Protein AF-A0A060Z151-F1 (afdb_monomer)

Mean predicted aligned error: 6.65 Å

Foldseek 3Di:
DDDDPVVVVVVLLVVCVVVVHHDPVQVDWDWDWDACDPDDDDSVRTDTDTHGHPSVVVVDD

Secondary structure (DSSP, 8-state):
-PPPHHHHHHHHHHHHHHHT---TTTT-EEEEEEESSSS--SGGGEEEEEEE-HHHHTT--

Sequence (61 aa):
MRRPAGWCVTDIFNQSLSQSAVPTCFKRATIVPVPKKAKVTELNDYRPVALTSVIMKCFER

Structure (mmCIF, N/CA/C/O backbone):
data_AF-A0A060Z151-F1
#
_entry.id   AF-A0A060Z151-F1
#
loop_
_atom_site.group_PDB
_atom_site.id
_atom_site.type_symbol
_atom_site.label_atom_id
_atom_site.label_alt_id
_atom_site.label_comp_id
_atom_site.label_asym_id
_atom_site.label_entity_id
_atom_site.label_seq_id
_atom_site.pdbx_PDB_ins_code
_atom_site.Cartn_x
_atom_site.Cartn_y
_atom_site.Cartn_z
_atom_site.occupancy
_atom_site.B_iso_or_equiv
_atom_site.auth_seq_id
_atom_site.auth_comp_id
_atom_site.auth_asym_id
_atom_site.auth_atom_id
_atom_site.pdbx_PDB_model_num
ATOM 1 N N . MET A 1 1 ? -25.825 21.566 7.292 1.00 51.78 1 MET A N 1
ATOM 2 C CA . MET A 1 1 ? -24.461 22.058 7.591 1.00 51.78 1 MET A CA 1
ATOM 3 C C . MET A 1 1 ? -23.456 21.017 7.101 1.00 51.78 1 MET A C 1
ATOM 5 O O . MET A 1 1 ? -23.401 19.939 7.675 1.00 51.78 1 MET A O 1
ATOM 9 N N . ARG A 1 2 ? -22.761 21.253 5.978 1.00 61.22 2 ARG A N 1
ATOM 10 C CA . ARG A 1 2 ? -21.763 20.303 5.444 1.00 61.22 2 ARG A CA 1
ATOM 11 C C . ARG A 1 2 ? -20.442 20.524 6.184 1.00 61.22 2 ARG A C 1
ATOM 13 O O . ARG A 1 2 ? -19.934 21.640 6.175 1.00 61.22 2 ARG A O 1
ATOM 20 N N . ARG A 1 3 ? -19.928 19.494 6.864 1.00 65.06 3 ARG A N 1
ATOM 21 C CA . ARG A 1 3 ? -18.630 19.558 7.552 1.00 65.06 3 ARG A CA 1
ATOM 22 C C . ARG A 1 3 ? -17.4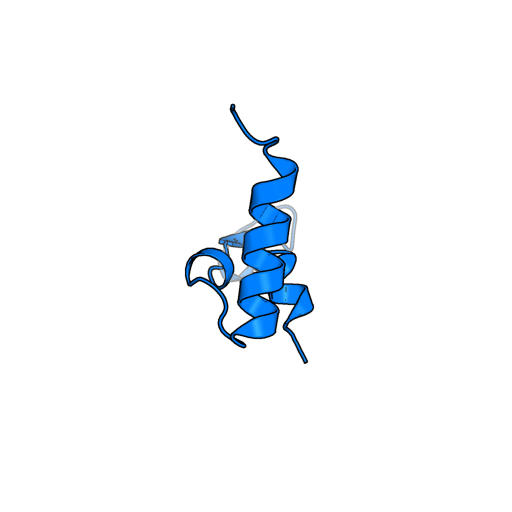89 19.598 6.518 1.00 65.06 3 ARG A C 1
ATOM 24 O O . ARG A 1 3 ? -17.619 18.944 5.482 1.00 65.06 3 ARG A O 1
ATOM 31 N N . PRO A 1 4 ? -16.391 20.336 6.766 1.00 68.38 4 PRO A N 1
ATOM 32 C CA . PRO A 1 4 ? -15.233 20.351 5.875 1.00 68.38 4 PRO A CA 1
ATOM 33 C C . PRO A 1 4 ? -14.634 18.947 5.727 1.00 68.38 4 PRO A C 1
ATOM 35 O O . PRO A 1 4 ? -14.528 18.210 6.707 1.00 68.38 4 PRO A O 1
ATOM 38 N N . ALA A 1 5 ? -14.189 18.587 4.522 1.00 61.28 5 ALA A N 1
ATOM 39 C CA . ALA A 1 5 ? -13.639 17.257 4.232 1.00 61.28 5 ALA A CA 1
ATOM 40 C C . ALA A 1 5 ? -12.441 16.875 5.128 1.00 61.28 5 ALA A C 1
ATOM 42 O O . ALA A 1 5 ? -12.271 15.703 5.459 1.00 61.28 5 ALA A O 1
ATOM 43 N N . GLY A 1 6 ? -11.655 17.859 5.584 1.00 64.12 6 GLY A N 1
ATOM 44 C CA . GLY A 1 6 ? -10.520 17.628 6.484 1.00 64.12 6 GLY A CA 1
ATOM 45 C C . GLY A 1 6 ? -10.906 17.066 7.856 1.00 64.12 6 GLY A C 1
ATOM 46 O O . GLY A 1 6 ? -10.105 16.376 8.473 1.00 64.12 6 GLY A O 1
ATOM 47 N N . TRP A 1 7 ? -12.134 17.299 8.326 1.00 73.50 7 TRP A N 1
ATOM 48 C CA . TRP A 1 7 ? -12.570 16.820 9.644 1.00 73.50 7 TRP A CA 1
ATOM 49 C C . TRP A 1 7 ? -12.899 15.325 9.622 1.00 73.50 7 TRP A C 1
ATOM 51 O O . TRP A 1 7 ? -12.684 14.630 10.606 1.00 73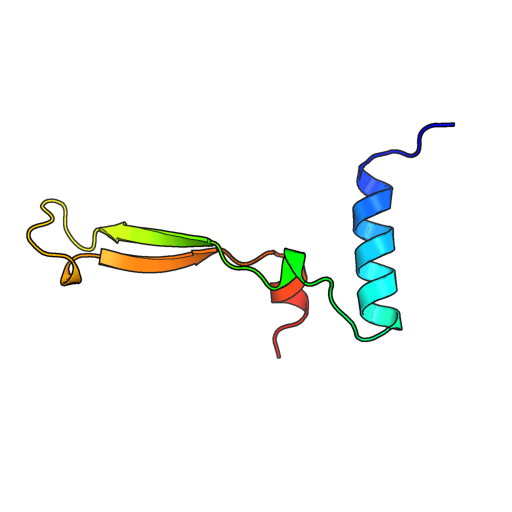.50 7 TRP A O 1
ATOM 61 N N . CYS A 1 8 ? -13.324 14.800 8.469 1.00 83.94 8 CYS A N 1
ATOM 62 C CA . CYS A 1 8 ? -13.709 13.395 8.338 1.00 83.94 8 CYS A CA 1
ATOM 63 C C . CYS A 1 8 ? -12.514 12.449 8.529 1.00 83.94 8 CYS A C 1
ATOM 65 O O . CYS A 1 8 ? -12.642 11.418 9.182 1.00 83.94 8 CYS A O 1
ATOM 67 N N . VAL A 1 9 ? -11.344 12.793 7.980 1.00 85.69 9 VAL A N 1
ATOM 68 C CA . VAL A 1 9 ? -10.138 11.955 8.110 1.00 85.69 9 VAL A CA 1
ATOM 69 C C . VAL A 1 9 ? -9.637 11.950 9.552 1.00 85.69 9 VAL A C 1
ATOM 71 O O . VAL A 1 9 ? -9.315 10.887 10.078 1.00 85.69 9 VAL A O 1
ATOM 74 N N . THR A 1 10 ? -9.624 13.115 10.200 1.00 90.00 10 THR A N 1
ATOM 75 C CA . THR A 1 10 ? -9.227 13.259 11.606 1.00 90.00 10 THR A CA 1
ATOM 76 C C . THR A 1 10 ? -10.149 12.475 12.538 1.00 90.00 10 THR A C 1
ATOM 78 O O . THR A 1 10 ? -9.657 11.758 13.407 1.00 90.00 10 THR A O 1
ATOM 81 N N . ASP A 1 11 ? -11.466 12.539 12.325 1.00 91.12 11 ASP A N 1
ATOM 82 C CA . ASP A 1 11 ? -12.445 11.789 13.119 1.00 91.12 11 ASP A CA 1
ATOM 83 C C . ASP A 1 11 ? -12.211 10.273 13.002 1.00 91.12 11 ASP A C 1
ATOM 85 O O . ASP A 1 11 ? -12.117 9.574 14.012 1.00 91.12 11 ASP A O 1
ATOM 89 N N . ILE A 1 12 ? -12.029 9.766 11.776 1.00 90.25 12 ILE A N 1
ATOM 90 C CA . ILE A 1 12 ? -11.765 8.340 11.530 1.00 90.25 12 ILE A CA 1
ATOM 91 C C . ILE A 1 12 ? -10.427 7.913 12.151 1.00 90.25 12 ILE A C 1
ATOM 93 O O . ILE A 1 12 ? -10.335 6.829 12.732 1.00 90.25 12 ILE A O 1
ATOM 97 N N . PHE A 1 13 ? -9.385 8.741 12.041 1.00 90.94 13 PHE A N 1
ATOM 98 C CA . PHE A 1 13 ? -8.071 8.454 12.616 1.00 90.94 13 PHE A CA 1
ATOM 99 C C . PHE A 1 13 ? -8.127 8.376 14.145 1.00 90.94 13 PHE A C 1
ATOM 101 O O . PHE A 1 13 ? -7.698 7.381 14.729 1.00 90.94 13 PHE A O 1
ATOM 108 N N . ASN A 1 14 ? -8.735 9.375 14.788 1.00 92.12 14 ASN A N 1
ATOM 109 C CA . ASN A 1 14 ? -8.892 9.421 16.241 1.00 92.12 14 ASN A CA 1
ATOM 110 C C . ASN A 1 14 ? -9.748 8.261 16.757 1.00 92.12 14 ASN A C 1
ATOM 112 O O . ASN A 1 14 ? -9.411 7.639 17.765 1.00 92.12 14 ASN A O 1
ATOM 116 N N . GLN A 1 15 ? -10.821 7.917 16.041 1.00 92.00 15 GLN A N 1
ATOM 117 C CA . GLN A 1 15 ? -11.627 6.745 16.364 1.00 92.00 15 GLN A CA 1
ATOM 118 C C . GLN A 1 15 ? -10.808 5.452 16.244 1.00 92.00 15 GLN A C 1
ATOM 120 O O . GLN A 1 15 ? -10.903 4.590 17.116 1.00 92.00 15 GLN A O 1
ATOM 125 N N . SER A 1 16 ? -9.968 5.334 15.211 1.00 92.00 16 SER A N 1
ATOM 126 C CA . SER A 1 16 ? -9.107 4.161 15.013 1.00 92.00 16 SER A CA 1
ATOM 127 C C . SER A 1 16 ? -8.085 4.002 16.141 1.00 92.00 16 SER A C 1
ATOM 129 O O . SER A 1 16 ? -7.854 2.883 16.595 1.00 92.00 16 SER A O 1
ATOM 131 N N . LEU A 1 17 ? -7.515 5.112 16.630 1.00 91.62 17 LEU A N 1
ATOM 132 C CA . LEU A 1 17 ? -6.629 5.127 17.800 1.00 91.62 17 L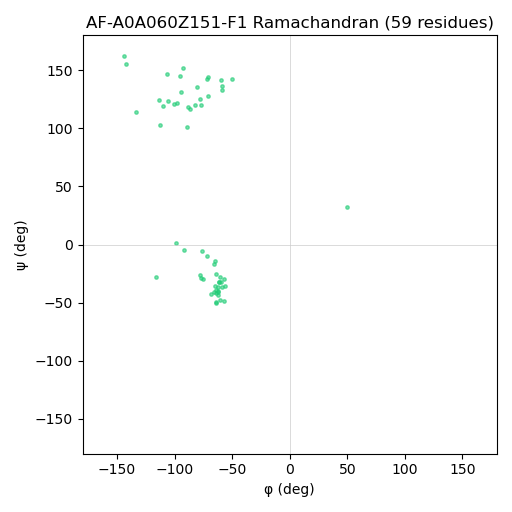EU A CA 1
ATOM 133 C C . LEU A 1 17 ? -7.373 4.702 19.071 1.00 91.62 17 LEU A C 1
ATOM 135 O O . LEU A 1 17 ? -6.925 3.800 19.773 1.00 91.62 17 LEU A O 1
ATOM 139 N N . SER A 1 18 ? -8.535 5.306 19.340 1.00 94.12 18 SER A N 1
ATOM 140 C CA . SER A 1 18 ? -9.328 5.013 20.540 1.00 94.12 18 SER A CA 1
ATOM 141 C C . SER A 1 18 ? -9.817 3.565 20.589 1.00 94.12 18 SER A C 1
ATOM 143 O O . SER A 1 18 ? -9.889 2.988 21.669 1.00 94.12 18 SER A O 1
ATOM 145 N N . GLN A 1 19 ? -10.179 2.988 19.442 1.00 92.12 19 GLN A N 1
ATOM 146 C CA . GLN A 1 19 ? -10.706 1.623 19.350 1.00 92.12 19 GLN A CA 1
ATOM 147 C C . GLN A 1 19 ? -9.609 0.584 19.093 1.00 92.12 19 GLN A C 1
ATOM 149 O O . GLN A 1 19 ? -9.904 -0.608 19.060 1.00 92.12 19 GLN A O 1
ATOM 154 N N . SER A 1 20 ? -8.358 1.016 18.881 1.00 90.31 20 SER A N 1
ATOM 155 C CA . SER A 1 20 ? -7.263 0.155 18.404 1.00 90.31 20 SER A CA 1
ATOM 156 C C . SER A 1 20 ? -7.652 -0.665 17.162 1.00 90.31 20 SER A C 1
ATOM 158 O O . SER A 1 20 ? -7.208 -1.797 16.966 1.00 90.31 20 SER A O 1
ATOM 160 N N . ALA A 1 21 ? -8.513 -0.096 16.315 1.00 90.00 21 ALA A N 1
ATOM 161 C CA . ALA A 1 21 ? -9.131 -0.777 15.188 1.00 90.00 21 ALA A CA 1
ATOM 162 C C . ALA A 1 21 ? -9.053 0.102 13.942 1.00 90.00 21 ALA A C 1
ATOM 164 O O . ALA A 1 21 ? -9.687 1.148 13.858 1.00 90.00 21 ALA A O 1
ATOM 165 N N . VAL A 1 22 ? -8.284 -0.345 12.948 1.00 88.94 22 VAL A N 1
ATOM 166 C CA . VAL A 1 22 ? -8.132 0.383 11.684 1.00 88.94 22 VAL A CA 1
ATOM 167 C C . VAL A 1 22 ? -9.123 -0.152 10.637 1.00 88.94 22 VAL A C 1
ATOM 169 O O . VAL A 1 22 ? -9.169 -1.376 10.429 1.00 88.94 22 VAL A O 1
ATOM 172 N N . PRO A 1 23 ? -9.874 0.722 9.934 1.00 89.75 23 PRO A N 1
ATOM 173 C CA . PRO A 1 23 ? -10.713 0.341 8.802 1.00 89.75 23 PRO A CA 1
ATOM 174 C C . PRO A 1 23 ? -9.967 -0.502 7.762 1.00 89.75 23 PRO A C 1
ATOM 176 O O . PRO A 1 23 ? -8.803 -0.254 7.438 1.00 89.75 23 PRO A O 1
ATOM 179 N N . THR A 1 24 ? -10.653 -1.489 7.186 1.00 88.31 24 THR A N 1
ATOM 180 C CA . THR A 1 24 ? -10.070 -2.419 6.202 1.00 88.31 24 THR A CA 1
ATOM 181 C C . THR A 1 24 ? -9.542 -1.713 4.956 1.00 88.31 24 THR A C 1
ATOM 183 O O . THR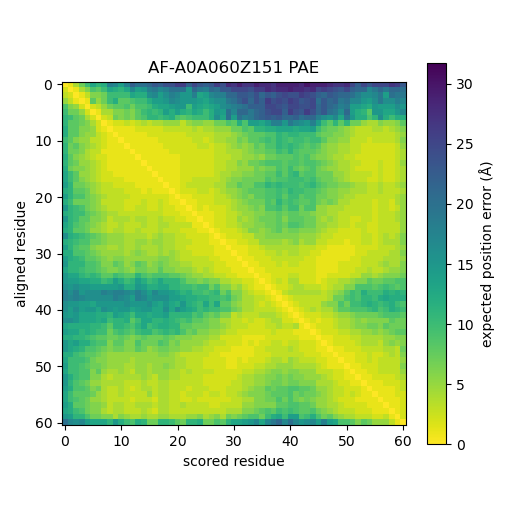 A 1 24 ? -8.531 -2.135 4.400 1.00 88.31 24 THR A O 1
ATOM 186 N N . CYS A 1 25 ? -10.162 -0.603 4.549 1.00 85.38 25 CYS A N 1
ATOM 187 C CA . CYS A 1 25 ? -9.712 0.191 3.409 1.00 85.38 25 CYS A CA 1
ATOM 188 C C . CYS A 1 25 ? -8.301 0.767 3.595 1.00 85.38 25 CYS A C 1
ATOM 190 O O . CYS A 1 25 ? -7.563 0.864 2.619 1.00 85.38 25 CYS A O 1
ATOM 192 N N . PHE A 1 26 ? -7.893 1.104 4.823 1.00 87.69 26 PHE A N 1
ATOM 193 C CA . PHE A 1 26 ? -6.542 1.611 5.077 1.00 87.69 26 PHE A CA 1
ATOM 194 C C . PHE A 1 26 ? -5.496 0.502 5.108 1.00 87.69 26 PHE A C 1
ATOM 196 O O . PHE A 1 26 ? -4.351 0.764 4.756 1.00 87.69 26 PHE A O 1
ATOM 203 N N . LYS A 1 27 ? -5.893 -0.732 5.446 1.00 87.81 27 LYS A N 1
ATOM 204 C CA . LYS A 1 27 ? -5.023 -1.924 5.456 1.00 87.81 27 LYS A CA 1
ATOM 205 C C . LYS A 1 27 ? -4.644 -2.412 4.055 1.00 87.81 27 LYS A C 1
ATOM 207 O O . LYS A 1 27 ? -3.803 -3.297 3.921 1.00 87.81 27 LYS A O 1
ATOM 212 N N . ARG A 1 28 ? -5.266 -1.871 3.007 1.00 90.75 28 ARG A N 1
ATOM 213 C CA . ARG A 1 28 ? -4.975 -2.238 1.622 1.00 90.75 28 ARG A CA 1
ATOM 214 C C . ARG A 1 28 ? -3.728 -1.504 1.126 1.00 90.75 28 ARG A C 1
ATOM 216 O O . ARG A 1 28 ? -3.599 -0.297 1.308 1.00 90.75 28 ARG A O 1
ATOM 223 N N . ALA A 1 29 ? -2.854 -2.233 0.441 1.00 92.56 29 ALA A N 1
ATOM 224 C CA . ALA A 1 29 ? -1.738 -1.667 -0.306 1.00 92.56 29 ALA A CA 1
ATOM 225 C C . ALA A 1 29 ? -2.005 -1.749 -1.813 1.00 92.56 29 ALA A C 1
ATOM 227 O O . ALA A 1 29 ? -2.627 -2.702 -2.293 1.00 92.56 29 ALA A O 1
ATOM 228 N N . THR A 1 30 ? -1.509 -0.767 -2.561 1.00 93.81 30 THR A N 1
ATOM 229 C CA . THR A 1 30 ? -1.436 -0.842 -4.026 1.00 93.81 30 THR A CA 1
ATOM 230 C C . THR A 1 30 ? -0.029 -1.263 -4.419 1.00 93.81 30 THR A C 1
ATOM 232 O O . THR A 1 30 ? 0.931 -0.594 -4.046 1.00 93.81 30 THR A O 1
ATOM 235 N N . ILE A 1 31 ? 0.108 -2.369 -5.151 1.00 94.81 31 ILE A N 1
ATOM 236 C CA . ILE A 1 31 ? 1.413 -2.851 -5.614 1.00 94.81 31 ILE A CA 1
ATOM 237 C C . ILE A 1 31 ? 1.731 -2.210 -6.962 1.00 94.81 31 ILE A C 1
ATOM 239 O O . ILE A 1 31 ? 1.012 -2.424 -7.936 1.00 94.81 31 ILE A O 1
ATOM 243 N N . VAL A 1 32 ? 2.814 -1.436 -7.011 1.00 95.19 32 VAL A N 1
ATOM 244 C CA . VAL A 1 32 ? 3.306 -0.791 -8.230 1.00 95.19 32 VAL A CA 1
ATOM 245 C C . VAL A 1 32 ? 4.615 -1.463 -8.656 1.00 95.19 32 VAL A C 1
ATOM 247 O O . VAL A 1 32 ? 5.579 -1.452 -7.885 1.00 95.19 32 VAL A O 1
ATOM 250 N N . PRO A 1 33 ? 4.681 -2.067 -9.856 1.00 94.00 33 PRO A N 1
ATOM 251 C CA . PRO A 1 33 ? 5.917 -2.635 -10.376 1.00 94.00 33 PRO A CA 1
ATOM 252 C C . PRO A 1 33 ? 6.833 -1.519 -10.901 1.00 94.00 33 PRO A C 1
ATOM 254 O O . PRO A 1 33 ? 6.474 -0.789 -11.823 1.00 94.00 33 PRO A O 1
ATOM 257 N N . VAL A 1 34 ? 8.034 -1.393 -10.332 1.00 95.31 34 VAL A N 1
ATOM 258 C CA . VAL A 1 34 ? 9.040 -0.402 -10.749 1.00 95.31 34 VAL A CA 1
ATOM 259 C C . VAL A 1 34 ? 10.172 -1.098 -11.517 1.00 95.31 34 VAL A C 1
ATOM 261 O O . VAL A 1 34 ? 10.772 -2.027 -10.968 1.00 95.31 34 VAL A O 1
ATOM 264 N N . PRO A 1 35 ? 10.485 -0.696 -12.765 1.00 94.38 35 PRO A N 1
ATOM 265 C CA . PRO A 1 35 ? 11.595 -1.272 -13.526 1.00 94.38 35 PRO A CA 1
ATOM 266 C C . PRO A 1 35 ? 12.946 -1.117 -12.809 1.00 94.38 35 PRO A C 1
ATOM 268 O O . PRO A 1 35 ? 13.304 -0.024 -12.376 1.00 94.38 35 PRO A O 1
ATOM 271 N N . LYS A 1 36 ? 13.736 -2.195 -12.725 1.00 92.31 36 LYS A N 1
ATOM 272 C CA . LYS A 1 36 ? 15.134 -2.182 -12.242 1.00 92.31 36 LYS A CA 1
ATOM 273 C C . LYS A 1 36 ? 16.103 -1.595 -13.264 1.00 92.31 36 LYS A C 1
ATOM 275 O O . LYS A 1 36 ? 17.153 -1.084 -12.890 1.00 92.31 36 LYS A O 1
ATOM 280 N N . LYS A 1 37 ? 15.782 -1.755 -14.547 1.00 91.38 37 LYS A N 1
ATOM 281 C CA . LYS A 1 37 ? 16.630 -1.425 -15.695 1.00 91.38 37 LYS A CA 1
ATOM 282 C C . LYS A 1 37 ? 15.766 -0.843 -16.815 1.00 91.38 37 LYS A C 1
ATOM 284 O O . LYS A 1 37 ? 14.573 -1.127 -16.878 1.00 91.38 37 LYS A O 1
ATOM 289 N N . ALA A 1 38 ? 16.368 -0.043 -17.696 1.00 85.56 38 ALA A N 1
ATOM 290 C CA . ALA A 1 38 ? 15.646 0.685 -18.746 1.00 85.56 38 ALA A CA 1
ATOM 291 C C . ALA A 1 38 ? 14.905 -0.233 -19.734 1.00 85.56 38 ALA A C 1
ATOM 293 O O . ALA A 1 38 ? 13.845 0.126 -20.239 1.00 85.56 38 ALA A O 1
ATOM 294 N N . LYS A 1 39 ? 15.448 -1.428 -19.996 1.00 89.19 39 LYS A N 1
ATOM 295 C CA . LYS A 1 39 ? 14.843 -2.417 -20.889 1.00 89.19 39 LYS A CA 1
ATOM 296 C C . LYS A 1 39 ? 14.399 -3.633 -20.087 1.00 89.19 39 LYS A C 1
ATOM 298 O O . LYS A 1 39 ? 15.224 -4.450 -19.690 1.00 89.19 39 LYS A O 1
ATOM 303 N N . VAL A 1 40 ? 13.101 -3.723 -19.830 1.00 87.81 40 VAL A N 1
ATOM 304 C CA . VAL A 1 40 ? 12.481 -4.859 -19.143 1.00 87.81 40 VAL A CA 1
ATOM 305 C C . VAL A 1 40 ? 12.352 -6.016 -20.130 1.00 87.81 40 VAL A C 1
ATOM 307 O O . VAL A 1 40 ? 11.788 -5.848 -21.210 1.00 87.81 40 VAL A O 1
ATOM 310 N N . THR A 1 41 ? 12.886 -7.176 -19.764 1.00 89.81 41 THR A N 1
ATOM 311 C CA . THR A 1 41 ? 12.854 -8.395 -20.588 1.00 89.81 41 THR A CA 1
ATOM 312 C C . THR A 1 41 ? 12.055 -9.516 -19.934 1.00 89.81 41 THR A C 1
ATOM 314 O O . THR A 1 41 ? 11.473 -10.338 -20.631 1.00 89.81 41 THR A O 1
ATOM 317 N N . GLU A 1 42 ? 11.988 -9.529 -18.604 1.00 91.94 42 GLU A N 1
ATOM 318 C CA . GLU A 1 42 ? 11.267 -10.531 -17.822 1.00 91.94 42 GLU A CA 1
ATOM 319 C C . GLU A 1 42 ? 10.625 -9.898 -16.578 1.00 91.94 42 GLU A C 1
ATOM 321 O O . GLU A 1 42 ? 11.020 -8.819 -16.138 1.00 91.94 42 GLU A O 1
ATOM 326 N N . LEU A 1 43 ? 9.644 -10.573 -15.968 1.00 87.12 43 LEU A N 1
ATOM 327 C CA . LEU A 1 43 ? 8.946 -10.055 -14.780 1.00 87.12 43 LEU A CA 1
ATOM 328 C C . LEU A 1 43 ? 9.888 -9.817 -13.586 1.00 87.12 43 LEU A C 1
ATOM 330 O O . LEU A 1 43 ? 9.657 -8.907 -12.789 1.00 87.12 43 LEU A O 1
ATOM 334 N N . ASN A 1 44 ? 10.985 -10.575 -13.500 1.00 91.31 44 ASN A N 1
ATOM 335 C CA . ASN A 1 44 ? 12.017 -10.416 -12.472 1.00 91.31 44 ASN A CA 1
ATOM 336 C C . ASN A 1 44 ? 12.767 -9.077 -12.563 1.00 91.31 44 ASN A C 1
ATOM 338 O O . ASN A 1 44 ? 13.431 -8.675 -11.601 1.00 91.31 44 ASN A O 1
ATOM 342 N N . ASP A 1 45 ? 12.641 -8.355 -13.679 1.00 93.88 45 ASP A N 1
ATOM 343 C CA . ASP A 1 45 ? 13.197 -7.015 -13.843 1.00 93.88 45 ASP A CA 1
ATOM 344 C C . ASP A 1 45 ? 12.388 -5.935 -13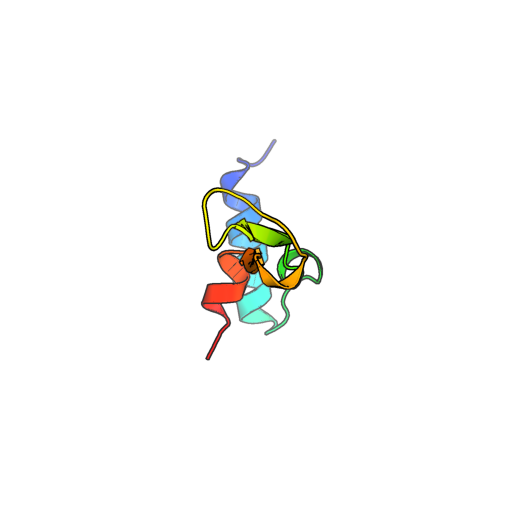.122 1.00 93.88 45 ASP A C 1
ATOM 346 O O . ASP A 1 45 ? 12.836 -4.791 -13.064 1.00 93.88 45 ASP A O 1
ATOM 350 N N . TYR A 1 46 ? 11.240 -6.265 -12.527 1.00 94.38 46 TYR A N 1
ATOM 351 C CA . TYR A 1 46 ? 10.493 -5.342 -11.680 1.00 94.38 46 TYR A CA 1
ATOM 352 C C . TYR A 1 46 ? 10.833 -5.524 -10.200 1.00 94.38 46 TYR A C 1
ATOM 354 O O . TY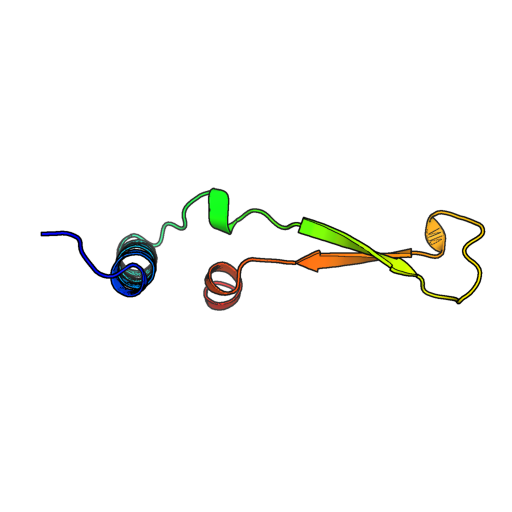R A 1 46 ? 11.084 -6.624 -9.703 1.00 94.38 46 TYR A O 1
ATOM 362 N N . ARG A 1 47 ? 10.830 -4.413 -9.463 1.00 93.94 47 ARG A N 1
ATOM 363 C CA . ARG A 1 47 ? 10.708 -4.412 -8.003 1.00 93.94 47 ARG A CA 1
ATOM 364 C C . ARG A 1 47 ? 9.259 -4.074 -7.663 1.00 93.94 47 ARG A C 1
ATOM 366 O O . ARG A 1 47 ? 8.804 -3.001 -8.062 1.00 93.94 47 ARG A O 1
ATOM 373 N N . PRO A 1 48 ? 8.526 -4.939 -6.951 1.00 95.00 48 PRO A N 1
ATOM 374 C CA . PRO A 1 48 ? 7.221 -4.558 -6.442 1.00 95.00 48 PRO A CA 1
ATOM 375 C C . PRO A 1 48 ? 7.404 -3.538 -5.312 1.00 95.00 48 PRO A C 1
ATOM 377 O O . PRO A 1 48 ? 8.160 -3.778 -4.371 1.00 95.00 48 PRO A O 1
ATOM 380 N N . VAL A 1 49 ? 6.715 -2.402 -5.402 1.00 94.69 49 VAL A N 1
ATOM 381 C CA . VAL A 1 49 ? 6.650 -1.394 -4.337 1.00 94.69 49 VAL A CA 1
ATOM 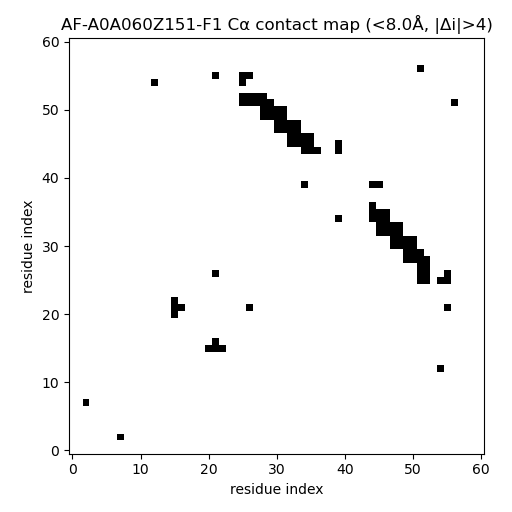382 C C . VAL A 1 49 ? 5.225 -1.345 -3.807 1.00 94.69 49 VAL A C 1
ATOM 384 O O . VAL A 1 49 ? 4.280 -1.143 -4.568 1.00 94.69 49 VAL A O 1
ATOM 387 N N . ALA A 1 50 ? 5.065 -1.538 -2.500 1.00 93.44 50 ALA A N 1
ATOM 388 C CA . ALA A 1 50 ? 3.773 -1.426 -1.840 1.00 93.44 50 ALA A CA 1
ATOM 389 C C . ALA A 1 50 ? 3.505 0.033 -1.445 1.00 93.44 50 ALA A C 1
ATOM 391 O O . ALA A 1 50 ? 4.205 0.604 -0.610 1.00 93.44 50 ALA A O 1
ATOM 392 N N . LEU A 1 51 ? 2.468 0.631 -2.027 1.00 92.19 51 LEU A N 1
ATOM 393 C CA . LEU A 1 51 ? 1.936 1.922 -1.606 1.00 92.19 51 LEU A CA 1
ATOM 394 C C . LEU A 1 51 ? 0.866 1.685 -0.542 1.00 92.19 51 LEU A C 1
ATOM 396 O O . LEU A 1 51 ? -0.259 1.285 -0.856 1.00 92.19 51 LEU A O 1
ATOM 400 N N . THR A 1 52 ? 1.236 1.891 0.718 1.00 90.62 52 THR A N 1
ATOM 401 C CA . THR A 1 52 ? 0.337 1.814 1.874 1.00 90.62 52 THR A CA 1
ATOM 402 C C . THR A 1 52 ? -0.236 3.189 2.213 1.00 90.62 52 THR A C 1
ATOM 404 O O . THR A 1 52 ? 0.378 4.223 1.940 1.00 90.62 52 THR A O 1
ATOM 407 N N . SER A 1 53 ? -1.433 3.217 2.810 1.00 89.56 53 SER A N 1
ATOM 408 C CA . SER A 1 53 ? -1.996 4.454 3.362 1.00 89.56 53 SER A CA 1
ATOM 409 C C . SER A 1 53 ? -1.056 5.035 4.421 1.00 89.56 53 SER A C 1
ATOM 411 O O . SER A 1 53 ? -0.578 4.303 5.288 1.00 89.56 53 SER A O 1
ATOM 413 N N . VAL A 1 54 ? -0.839 6.356 4.398 1.00 88.25 54 VAL A N 1
ATOM 414 C CA . VAL A 1 54 ? -0.036 7.062 5.416 1.00 88.25 54 VAL A CA 1
ATOM 415 C C . VAL A 1 54 ? -0.584 6.800 6.818 1.00 88.25 54 VAL A C 1
ATOM 417 O O . VAL A 1 54 ? 0.189 6.614 7.749 1.00 88.25 54 VAL A O 1
ATOM 420 N N . 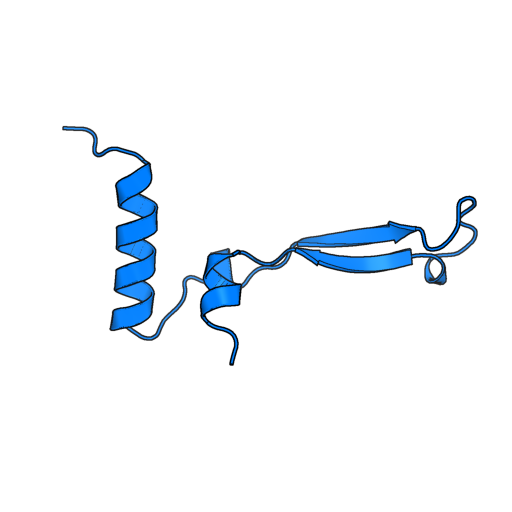ILE A 1 55 ? -1.911 6.689 6.945 1.00 87.00 55 ILE A N 1
ATOM 421 C CA . ILE A 1 55 ? -2.563 6.339 8.206 1.00 87.00 55 ILE A CA 1
ATOM 422 C C . ILE A 1 55 ? -2.036 5.000 8.727 1.00 87.00 55 ILE A C 1
ATOM 424 O O . ILE A 1 55 ? -1.646 4.934 9.882 1.00 87.00 55 ILE A O 1
ATOM 428 N N . MET A 1 56 ? -1.969 3.956 7.889 1.00 90.31 56 MET A N 1
ATOM 429 C CA . MET A 1 56 ? -1.456 2.645 8.312 1.00 90.31 56 MET A CA 1
ATOM 430 C C . MET A 1 56 ? 0.021 2.680 8.684 1.00 90.31 56 MET A C 1
ATOM 432 O O . MET A 1 56 ? 0.388 2.008 9.640 1.00 90.31 56 MET A O 1
ATOM 436 N N . LYS A 1 57 ? 0.844 3.482 7.997 1.00 87.31 57 LYS A N 1
ATOM 437 C CA . LYS A 1 57 ? 2.252 3.653 8.388 1.00 87.31 57 LYS A CA 1
ATOM 438 C C . LYS A 1 57 ? 2.398 4.185 9.809 1.00 87.31 57 LYS A C 1
ATOM 440 O O . LYS A 1 57 ? 3.287 3.757 10.527 1.00 87.31 57 LYS A O 1
ATOM 445 N N . CYS A 1 58 ? 1.510 5.079 10.244 1.00 87.00 58 CYS A N 1
ATOM 446 C CA . CYS A 1 58 ? 1.513 5.570 11.623 1.00 87.00 58 CYS A CA 1
ATOM 447 C C . CYS A 1 58 ? 1.173 4.486 12.664 1.00 87.00 58 CYS A C 1
ATOM 449 O O . CYS A 1 58 ? 1.429 4.698 13.844 1.00 87.00 58 CYS A O 1
ATOM 451 N N . PHE A 1 59 ? 0.592 3.354 12.247 1.00 85.19 59 PHE A N 1
ATOM 452 C CA . PHE A 1 59 ? 0.292 2.200 13.102 1.00 85.19 59 PHE A CA 1
ATOM 453 C C . PHE A 1 59 ? 1.338 1.072 12.993 1.00 85.19 59 PHE A C 1
ATOM 455 O O . PHE A 1 59 ? 1.168 0.030 13.628 1.00 85.19 59 PHE A O 1
ATOM 462 N N . GLU A 1 60 ? 2.396 1.237 12.192 1.00 85.38 60 GLU A N 1
ATOM 463 C CA . GLU A 1 60 ? 3.522 0.294 12.141 1.00 85.38 60 GLU A CA 1
ATOM 464 C C . GLU A 1 60 ? 4.358 0.411 13.439 1.00 85.38 60 GLU A C 1
ATOM 466 O O . GLU A 1 60 ? 4.486 1.501 13.998 1.00 85.38 60 GLU A O 1
ATOM 471 N N . ARG A 1 61 ? 4.867 -0.718 13.958 1.00 67.50 61 ARG A N 1
ATOM 472 C CA . ARG A 1 61 ? 5.734 -0.780 15.155 1.00 67.50 61 ARG A CA 1
ATOM 473 C C . ARG A 1 61 ? 7.202 -0.819 14.767 1.00 67.50 61 ARG A C 1
ATOM 475 O O . ARG A 1 61 ? 7.506 -1.524 13.779 1.00 67.50 61 ARG A O 1
#

pLDDT: mean 87.09, std 9.61, range [51.78, 95.31]

Solvent-accessible surface area (backbone atoms only — not comparable to full-atom values): 3943 Å² total; per-residue (Å²): 136,86,76,63,75,73,56,57,57,52,52,53,49,53,49,21,63,77,66,75,47,76,62,70,78,45,74,47,62,51,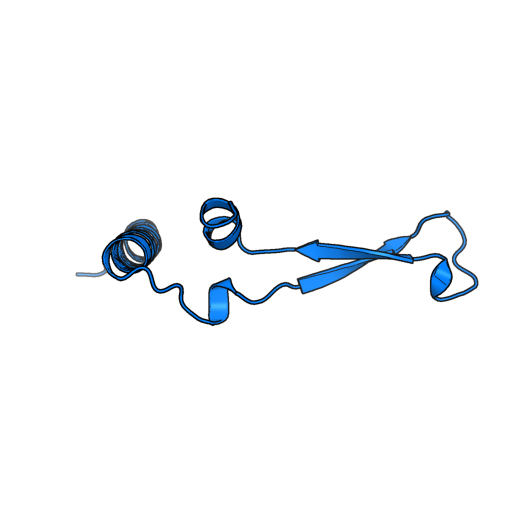77,45,75,40,74,74,52,97,76,74,86,53,80,84,39,40,45,79,41,75,50,59,37,71,73,46,59,74,71,60,133

Organism: Oncorhynchus mykiss (NCBI:txid8022)

Nearest PDB structures (foldseek):
  8gh6-assembly1_A  TM=7.094E-01  e=5.810E-03  Bombyx mori
  8ibz-assembly1_C  TM=7.684E-01  e=1.227E-02  Bombyx mori
  8ibx-assembly1_C  TM=7.030E-01  e=1.236E-01  Bombyx mori
  9eoj-assembly1_a  TM=3.781E-01  e=9.554E+00  Xenopus laevis

Radius of gyration: 17.3 Å; Cα contacts (8 Å, |Δi|>4): 51; chains: 1; bounding box: 41×33×41 Å